Protein AF-A0A9C9XQ71-F1 (afdb_monomer)

pLDDT: mean 90.48, std 8.63, range [54.16, 98.31]

Mean predicted aligned error: 6.13 Å

Foldseek 3Di:
DDDDPCVVVVVVVVVVVVVVVLVVQLVVLQVVLVVVVVVLVVQLVVLVVCLVVDPDPVSNVVSVVSNVVSVVVNVQSVLSNPDSGWDWDDDPDPDIDTDSPD

Sequence (102 aa):
EIIRDITAQRKLEKERMERVKLQGVVEMAGAVAHEINSPLFAALGTAQLLEEDAADAEVARDLATIVRNLKAISQLTRKMTSMTGFKSRHYIGDTRIVDMSD

Solvent-accessible surface area (backbone atoms only — not comparable to full-atom values): 5854 Å² total; per-residue (Å²): 135,86,83,75,87,52,65,68,60,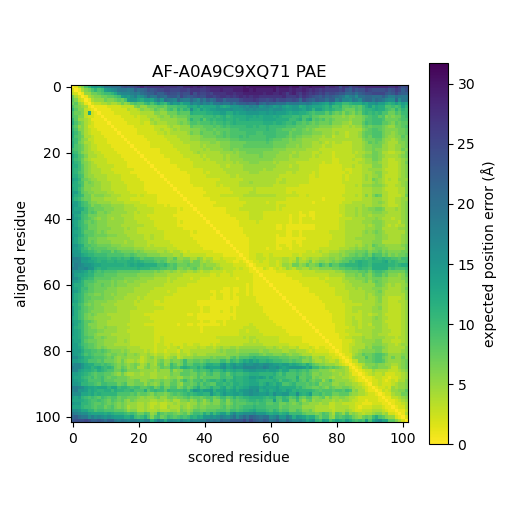55,50,53,51,50,55,50,51,52,51,53,54,50,50,54,51,40,52,50,32,36,51,53,28,53,64,50,46,56,61,47,51,52,52,40,52,54,38,50,55,51,39,74,70,44,85,48,73,65,62,30,51,51,32,53,50,49,46,51,50,49,51,52,51,52,52,51,36,50,51,43,55,69,43,90,73,79,50,76,40,83,71,60,87,94,42,68,42,77,55,77,87,122

Secondary structure (DSSP, 8-state):
------HHHHHHHHHHHHHHHHHHHHHHHHHHHHHHHHHHHHHHHHHHHHHHT--SHHHHHHHHHHHHHHHHHHHHHHHHHT-S--EEEE-STT-EEEE---

Nearest PDB structures (foldseek):
  7z8n-assembly1_D  TM=8.376E-01  e=1.736E-02  Pseudomonas aeruginosa PAO1
  4wpe-assembly1_A-2  TM=6.146E-01  e=1.414E+00  Saccharomyces cerevisiae S288C
  4k2p-assembly4_D  TM=5.848E-01  e=1.610E+00  Homo sapiens
  2v0o-assembly2_C  TM=7.143E-01  e=3.280E+00  Homo sapiens
  4mu6-assembly1_A  TM=5.994E-01  e=8.658E+00  Legionella pneumophila subsp. pneumophila str. Philadelphia 1

Radius of gyration: 22.3 Å; Cα contacts (8 Å, |Δi|>4): 59; chains: 1; bounding box: 51×20×74 Å

Structure (mmCIF, N/CA/C/O backbone):
data_AF-A0A9C9XQ71-F1
#
_entry.id   AF-A0A9C9XQ71-F1
#
loop_
_atom_site.group_PDB
_atom_site.id
_atom_site.type_symbol
_atom_site.label_atom_id
_atom_site.label_alt_id
_atom_site.label_comp_id
_atom_site.label_asym_id
_atom_site.label_entity_id
_atom_site.label_seq_id
_atom_site.pdbx_PDB_ins_code
_atom_site.Cartn_x
_atom_site.Cartn_y
_atom_site.Cartn_z
_atom_site.occupancy
_atom_site.B_iso_or_equiv
_atom_site.auth_seq_id
_atom_site.auth_comp_id
_atom_site.auth_asym_id
_atom_site.auth_atom_id
_atom_site.pdbx_PDB_model_num
ATOM 1 N N . GLU A 1 1 ? -33.977 -6.154 47.538 1.00 54.16 1 GLU A N 1
ATOM 2 C CA . GLU A 1 1 ? -33.013 -6.527 46.484 1.00 54.16 1 GLU A CA 1
ATOM 3 C C . GLU A 1 1 ? -32.286 -5.260 46.047 1.00 54.16 1 GLU A C 1
ATOM 5 O O . GLU A 1 1 ? -32.954 -4.286 45.725 1.00 54.16 1 GLU A O 1
ATOM 10 N N . ILE A 1 2 ? -30.957 -5.195 46.177 1.00 63.84 2 ILE A N 1
ATOM 11 C CA . ILE A 1 2 ? -30.186 -3.998 45.801 1.00 63.84 2 ILE A CA 1
ATOM 12 C C . ILE A 1 2 ? -29.826 -4.144 44.324 1.00 63.84 2 ILE A C 1
ATOM 14 O O . ILE A 1 2 ? -28.943 -4.927 43.978 1.00 63.84 2 ILE A O 1
ATOM 18 N N . ILE A 1 3 ? -30.514 -3.408 43.452 1.00 69.12 3 ILE A N 1
ATOM 19 C CA . ILE A 1 3 ? -30.139 -3.311 42.040 1.00 69.12 3 ILE A CA 1
ATOM 20 C C . ILE A 1 3 ? -28.853 -2.486 41.980 1.00 69.12 3 ILE A C 1
ATOM 22 O O . ILE A 1 3 ? -28.855 -1.281 42.227 1.00 69.12 3 ILE A O 1
ATOM 26 N N . ARG A 1 4 ? -27.727 -3.149 41.712 1.00 73.06 4 ARG A N 1
ATOM 27 C CA . ARG A 1 4 ? -26.440 -2.483 41.512 1.00 73.06 4 ARG A CA 1
ATOM 28 C C . ARG A 1 4 ? -26.434 -1.911 40.096 1.00 73.06 4 ARG A C 1
ATOM 30 O O . ARG A 1 4 ? -26.502 -2.672 39.134 1.00 73.06 4 ARG A O 1
ATOM 37 N N . ASP A 1 5 ? -26.380 -0.589 39.968 1.00 78.00 5 ASP A N 1
ATOM 38 C CA . ASP A 1 5 ? -26.260 0.061 38.663 1.00 78.00 5 ASP A CA 1
ATOM 39 C C . ASP A 1 5 ? -24.888 -0.267 38.048 1.00 78.00 5 ASP A C 1
ATOM 41 O O . ASP A 1 5 ? -23.847 0.232 38.476 1.00 78.00 5 ASP A O 1
ATOM 45 N N . ILE A 1 6 ? -24.894 -1.165 37.063 1.00 85.38 6 ILE A N 1
ATOM 46 C CA . ILE A 1 6 ? -23.707 -1.618 36.323 1.00 85.38 6 ILE A CA 1
ATOM 47 C C . ILE A 1 6 ? -23.534 -0.887 34.984 1.00 85.38 6 ILE A C 1
ATOM 49 O O . ILE A 1 6 ? -22.681 -1.268 34.179 1.00 85.38 6 ILE A O 1
ATOM 53 N N . THR A 1 7 ? -24.331 0.151 34.711 1.00 88.69 7 THR A N 1
ATOM 54 C CA . THR A 1 7 ? -24.350 0.843 33.412 1.00 88.69 7 THR A CA 1
ATOM 55 C C . THR A 1 7 ? -22.988 1.448 33.080 1.00 88.69 7 THR A C 1
ATOM 57 O O . THR A 1 7 ? -22.472 1.256 31.977 1.00 88.69 7 THR A O 1
ATOM 60 N N . ALA A 1 8 ? -22.358 2.115 34.052 1.00 88.56 8 ALA A N 1
ATOM 61 C CA . ALA A 1 8 ? -21.036 2.718 33.882 1.00 88.56 8 ALA A CA 1
ATOM 62 C C . ALA A 1 8 ? -19.942 1.667 33.626 1.00 88.56 8 ALA A C 1
ATOM 64 O O . ALA A 1 8 ? -19.100 1.844 32.745 1.00 88.56 8 ALA A O 1
ATOM 65 N N . GLN A 1 9 ? -19.988 0.546 34.350 1.00 90.50 9 GLN A N 1
ATOM 66 C CA . GLN A 1 9 ? -19.006 -0.528 34.223 1.00 90.50 9 GLN A CA 1
ATOM 67 C C . GLN A 1 9 ? -19.106 -1.221 32.855 1.00 90.50 9 GLN A C 1
ATOM 69 O O . GLN A 1 9 ? -18.099 -1.375 32.166 1.00 90.50 9 GLN A O 1
ATOM 74 N N . ARG A 1 10 ? -20.330 -1.527 32.402 1.00 91.06 10 ARG A N 1
ATOM 75 C CA . ARG A 1 10 ? -20.577 -2.083 31.061 1.00 91.06 10 ARG A CA 1
ATOM 76 C C . ARG A 1 10 ? -20.133 -1.144 29.941 1.00 91.06 10 ARG A C 1
ATOM 78 O O . ARG A 1 10 ? -19.602 -1.605 28.932 1.00 91.06 10 ARG A O 1
ATOM 85 N N . LYS A 1 11 ? -20.331 0.170 30.103 1.00 93.19 11 LYS A N 1
ATOM 86 C CA . LYS A 1 11 ? -19.868 1.171 29.130 1.00 93.19 11 LYS A CA 1
ATOM 87 C C . LYS A 1 11 ? -18.339 1.186 29.026 1.00 93.19 11 LYS A C 1
ATOM 89 O O . LYS A 1 11 ? -17.815 1.116 27.918 1.00 93.19 11 LYS A O 1
ATOM 94 N N . LEU A 1 12 ? -17.636 1.205 30.159 1.00 93.00 12 LEU A N 1
ATOM 95 C CA . LEU A 1 12 ? -16.168 1.165 30.205 1.00 93.00 12 LEU A CA 1
ATOM 96 C C . LEU A 1 12 ? -15.594 -0.109 29.573 1.00 93.00 12 LEU A C 1
ATOM 98 O O . LEU A 1 12 ? -14.631 -0.040 28.808 1.00 93.00 12 LEU A O 1
ATOM 102 N N . GLU A 1 13 ? -16.193 -1.267 29.857 1.00 94.44 13 GLU A N 1
ATOM 103 C CA . GLU A 1 13 ? -15.800 -2.542 29.246 1.00 94.44 13 GLU A CA 1
ATOM 104 C C . GLU A 1 13 ? -15.987 -2.520 27.726 1.00 94.44 13 GLU A C 1
ATOM 106 O O . GLU A 1 13 ? -15.083 -2.920 26.989 1.00 94.44 13 GLU A O 1
ATOM 111 N N . LYS A 1 14 ? -17.116 -1.988 27.243 1.00 93.56 14 LYS A N 1
ATOM 112 C CA . LYS A 1 14 ? -17.379 -1.845 25.807 1.00 93.56 14 LYS A CA 1
ATOM 113 C C . LYS A 1 14 ? -16.352 -0.942 25.123 1.00 93.56 14 LYS A C 1
ATOM 115 O O . LYS A 1 14 ? -15.760 -1.351 24.128 1.00 93.56 14 LYS A O 1
ATOM 120 N N . GLU A 1 15 ? -16.085 0.238 25.677 1.00 92.12 15 GLU A N 1
ATOM 121 C CA . GLU A 1 15 ? -15.078 1.157 25.131 1.00 92.12 15 GLU A CA 1
ATOM 122 C C . GLU A 1 15 ? -13.670 0.543 25.144 1.00 92.12 15 GLU A C 1
ATOM 124 O O . GLU A 1 15 ? -12.879 0.754 24.225 1.00 92.12 15 GLU A O 1
ATOM 129 N N . ARG A 1 16 ? -13.332 -0.241 26.179 1.00 94.00 16 ARG A N 1
ATOM 130 C CA . ARG A 1 16 ? -12.061 -0.975 26.235 1.00 94.00 16 ARG A CA 1
ATOM 131 C C . ARG A 1 16 ? -11.968 -2.012 25.115 1.00 94.00 16 ARG A C 1
ATOM 133 O O . ARG A 1 16 ? -10.932 -2.079 24.459 1.00 94.00 16 ARG A O 1
ATOM 140 N N . MET A 1 17 ? -13.023 -2.792 24.884 1.00 93.44 17 MET A N 1
ATOM 141 C CA . MET A 1 17 ? -13.053 -3.770 23.791 1.00 93.44 17 MET A CA 1
ATOM 142 C C . MET A 1 17 ? -12.929 -3.102 22.418 1.00 93.44 17 MET A C 1
ATOM 144 O O . MET A 1 17 ? -12.179 -3.581 21.570 1.00 93.44 17 MET A O 1
ATOM 148 N N . GLU A 1 18 ? -13.617 -1.979 22.202 1.00 89.88 18 GLU A N 1
ATOM 149 C CA . GLU A 1 18 ? -13.529 -1.218 20.950 1.00 89.88 18 GLU A CA 1
ATOM 150 C C . GLU A 1 18 ? -12.111 -0.680 20.705 1.00 89.88 18 GLU A C 1
ATOM 152 O O . GLU A 1 18 ? -11.602 -0.803 19.590 1.00 89.88 18 GLU A O 1
ATOM 157 N N . ARG A 1 19 ? -11.432 -0.182 21.750 1.00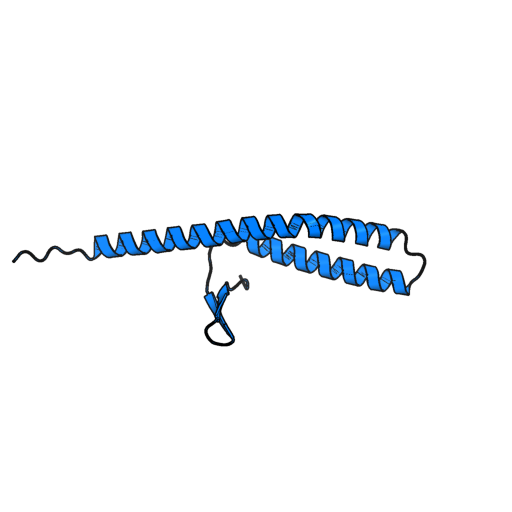 90.50 19 ARG A N 1
ATOM 158 C CA . ARG A 1 19 ? -10.027 0.258 21.672 1.00 90.50 19 ARG A CA 1
ATOM 159 C C . ARG A 1 19 ? -9.072 -0.873 21.293 1.00 90.50 19 ARG A C 1
ATOM 161 O O . ARG A 1 19 ? -8.258 -0.688 20.396 1.00 90.50 19 ARG A O 1
ATOM 168 N N . VAL A 1 20 ? -9.194 -2.042 21.926 1.00 93.31 20 VAL A N 1
ATOM 169 C CA . VAL A 1 20 ? -8.346 -3.209 21.610 1.00 93.31 20 VAL A CA 1
ATOM 170 C C . VAL A 1 20 ? -8.561 -3.662 20.166 1.00 93.31 20 VAL A C 1
ATOM 172 O O . VAL A 1 20 ? -7.599 -3.928 19.449 1.00 93.31 20 VAL A O 1
ATOM 175 N N . LYS A 1 21 ? -9.818 -3.699 19.708 1.00 89.62 21 LYS A N 1
ATOM 176 C CA . LYS A 1 21 ? -10.139 -4.047 18.321 1.00 89.62 21 LYS A CA 1
ATOM 177 C C . LYS A 1 21 ? -9.528 -3.055 17.331 1.00 89.62 21 LYS A C 1
ATOM 179 O O . LYS A 1 21 ? -8.963 -3.481 16.328 1.00 89.62 21 LYS A O 1
ATOM 184 N N . LEU A 1 22 ? -9.648 -1.754 17.598 1.00 89.19 22 LEU A N 1
ATOM 185 C CA . LEU A 1 22 ? -9.050 -0.715 16.761 1.00 89.19 22 LEU A CA 1
ATOM 186 C C . LEU A 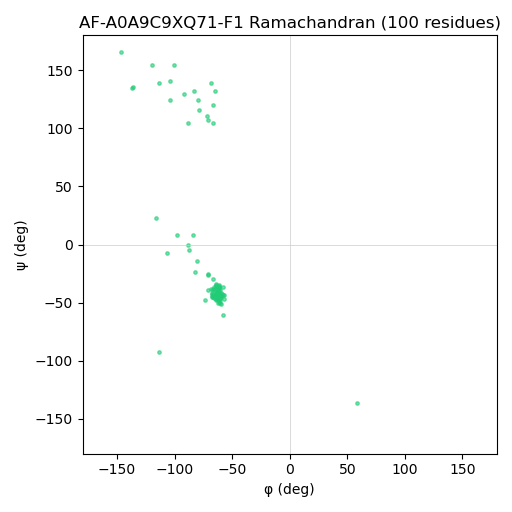1 22 ? -7.529 -0.857 16.702 1.00 89.19 22 LEU A C 1
ATOM 188 O O . LEU A 1 22 ? -6.970 -0.857 15.610 1.00 89.19 22 LEU A O 1
ATOM 192 N N . GLN A 1 23 ? -6.883 -1.030 17.854 1.00 91.19 23 GLN A N 1
ATOM 193 C CA . GLN A 1 23 ? -5.437 -1.190 17.922 1.00 91.19 23 GLN A CA 1
ATOM 194 C C . GLN A 1 23 ? -4.960 -2.378 17.078 1.00 91.19 23 GLN A C 1
ATOM 196 O O . GLN A 1 23 ? -4.075 -2.203 16.248 1.00 91.19 23 GLN A O 1
ATOM 201 N N . GLY A 1 24 ? -5.616 -3.539 17.185 1.00 92.62 24 GLY A N 1
ATOM 202 C CA . GLY A 1 24 ? -5.270 -4.701 16.363 1.00 92.62 24 GLY A CA 1
ATOM 203 C C . GLY A 1 24 ? -5.439 -4.463 14.855 1.00 92.62 24 GLY A C 1
ATOM 204 O O . GLY A 1 24 ? -4.623 -4.926 14.064 1.00 92.62 24 GLY A O 1
ATOM 205 N N . VAL A 1 25 ? -6.460 -3.706 14.432 1.00 89.00 25 VAL A N 1
ATOM 206 C CA . VAL A 1 25 ? -6.643 -3.347 13.011 1.00 89.00 25 VAL A CA 1
ATOM 207 C C . VAL A 1 25 ? -5.527 -2.422 12.522 1.00 89.00 25 VAL A C 1
ATOM 209 O O . VAL A 1 25 ? -4.999 -2.642 11.434 1.00 89.00 25 VAL A O 1
ATOM 212 N N . VAL A 1 26 ? -5.155 -1.414 13.315 1.00 88.69 26 VAL A N 1
ATOM 213 C CA . VAL A 1 26 ? -4.082 -0.466 12.972 1.00 88.69 26 VAL A CA 1
ATOM 214 C C . VAL A 1 26 ? -2.726 -1.173 12.906 1.00 88.69 26 VAL A C 1
ATOM 216 O O . VAL A 1 26 ? -1.982 -0.981 11.947 1.00 88.69 26 VAL A O 1
ATOM 219 N N . GLU A 1 27 ? -2.424 -2.039 13.876 1.00 92.12 27 GLU A N 1
ATOM 220 C CA . GLU A 1 27 ? -1.188 -2.831 13.900 1.00 92.12 27 GLU A CA 1
ATOM 221 C C . GLU A 1 27 ? -1.089 -3.757 12.680 1.00 92.12 27 GLU A C 1
ATOM 223 O O . GLU A 1 27 ? -0.057 -3.774 12.007 1.00 92.12 27 GLU A O 1
ATOM 228 N N . MET A 1 28 ? -2.173 -4.461 12.328 1.00 92.25 28 MET A N 1
ATOM 229 C CA . MET A 1 28 ? -2.200 -5.290 11.118 1.00 92.25 28 MET A CA 1
ATOM 230 C C . MET A 1 28 ? -2.038 -4.466 9.837 1.00 92.25 28 MET A C 1
ATOM 232 O O . MET A 1 28 ? -1.287 -4.871 8.954 1.00 92.25 28 MET A O 1
ATOM 236 N N . ALA A 1 29 ? -2.700 -3.311 9.723 1.00 90.25 29 ALA A N 1
ATOM 237 C CA . ALA A 1 29 ? -2.561 -2.439 8.556 1.00 90.25 29 ALA A CA 1
ATOM 238 C C . ALA A 1 29 ? -1.115 -1.944 8.387 1.00 90.25 29 ALA A C 1
ATOM 240 O O . ALA A 1 29 ? -0.587 -1.959 7.274 1.00 90.25 29 ALA A O 1
ATOM 241 N N . GLY A 1 30 ? -0.459 -1.564 9.488 1.00 91.06 30 GLY A N 1
ATOM 242 C CA . GLY A 1 30 ? 0.949 -1.170 9.496 1.00 91.06 30 GLY A CA 1
ATOM 243 C C . GLY A 1 30 ? 1.884 -2.303 9.069 1.00 91.06 30 GLY A C 1
ATOM 244 O O . GLY A 1 30 ? 2.738 -2.092 8.207 1.00 91.06 30 GLY A O 1
ATOM 245 N N . ALA A 1 31 ? 1.694 -3.507 9.619 1.00 93.56 31 ALA A N 1
ATOM 246 C CA . ALA A 1 31 ? 2.499 -4.680 9.279 1.00 93.56 31 ALA A CA 1
ATOM 247 C C . ALA A 1 31 ? 2.345 -5.075 7.801 1.00 93.56 31 ALA A C 1
ATOM 249 O O . ALA A 1 31 ? 3.336 -5.177 7.081 1.00 93.56 31 ALA A O 1
ATOM 250 N N . VAL A 1 32 ? 1.105 -5.198 7.316 1.00 94.19 32 VAL A N 1
ATOM 251 C CA . VAL A 1 32 ? 0.817 -5.549 5.916 1.00 94.19 32 VAL A CA 1
ATOM 252 C C . VAL A 1 32 ? 1.371 -4.493 4.959 1.00 94.19 32 VAL A C 1
ATOM 254 O O . VAL A 1 32 ? 1.997 -4.834 3.958 1.00 94.19 32 VAL A O 1
ATOM 257 N N . ALA A 1 33 ? 1.202 -3.203 5.262 1.00 93.12 33 ALA A N 1
ATOM 258 C CA . ALA A 1 33 ? 1.754 -2.143 4.425 1.00 93.12 33 ALA A CA 1
ATOM 259 C C . ALA A 1 33 ? 3.290 -2.177 4.378 1.00 93.12 33 ALA A C 1
ATOM 261 O O . ALA A 1 33 ? 3.874 -1.952 3.317 1.00 93.12 33 ALA A O 1
ATOM 262 N N . HIS A 1 34 ? 3.950 -2.478 5.500 1.00 93.69 34 HIS A N 1
ATOM 263 C CA . HIS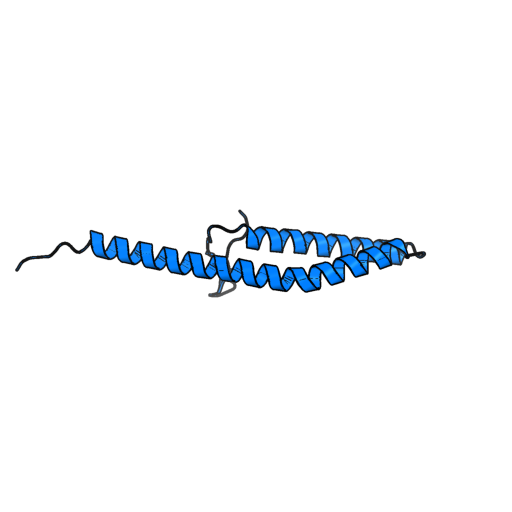 A 1 34 ? 5.402 -2.647 5.545 1.00 93.69 34 HIS A CA 1
ATOM 264 C C . HIS A 1 34 ? 5.869 -3.825 4.676 1.00 93.69 34 HIS A C 1
ATOM 266 O O . HIS A 1 34 ? 6.786 -3.666 3.865 1.00 93.69 34 HIS A O 1
ATOM 272 N N . GLU A 1 35 ? 5.204 -4.975 4.785 1.00 96.69 35 GLU A N 1
ATOM 273 C CA . GLU A 1 35 ? 5.518 -6.162 3.986 1.00 96.69 35 GLU A CA 1
ATOM 274 C C . GLU A 1 35 ? 5.277 -5.951 2.488 1.00 96.69 35 GLU A C 1
ATOM 276 O O . GLU A 1 35 ? 6.075 -6.424 1.685 1.00 96.69 35 GLU A O 1
ATOM 281 N N . ILE A 1 36 ? 4.246 -5.192 2.093 1.00 97.00 36 ILE A N 1
ATOM 282 C CA . ILE A 1 36 ? 3.991 -4.843 0.683 1.00 97.00 36 ILE A CA 1
ATOM 283 C C . ILE A 1 36 ? 5.032 -3.850 0.157 1.00 97.00 36 ILE A C 1
ATOM 285 O O . ILE A 1 36 ? 5.470 -3.959 -0.989 1.00 97.00 36 ILE A O 1
ATOM 289 N N . ASN A 1 37 ? 5.437 -2.872 0.972 1.00 95.00 37 ASN A N 1
ATOM 290 C CA . ASN A 1 37 ? 6.370 -1.835 0.536 1.00 95.00 37 ASN A CA 1
ATOM 291 C C . ASN A 1 37 ? 7.731 -2.411 0.125 1.00 95.00 37 ASN A C 1
ATOM 293 O O . ASN A 1 37 ? 8.320 -1.916 -0.830 1.00 95.00 37 ASN A O 1
ATOM 297 N N . SER A 1 38 ? 8.215 -3.466 0.784 1.00 95.75 38 SER A N 1
ATOM 298 C CA . SER A 1 38 ? 9.516 -4.078 0.471 1.00 95.75 38 SER A CA 1
ATOM 299 C C . SER A 1 38 ? 9.646 -4.563 -0.989 1.00 95.75 38 SER A C 1
ATOM 301 O O . SER A 1 38 ? 10.497 -4.040 -1.715 1.00 95.75 38 SER A O 1
ATOM 303 N N . PRO A 1 39 ? 8.813 -5.502 -1.484 1.00 97.75 39 PRO A N 1
ATOM 304 C CA . PRO A 1 39 ? 8.850 -5.917 -2.885 1.00 97.75 39 PRO A CA 1
ATOM 305 C C . PRO A 1 39 ? 8.417 -4.798 -3.840 1.00 97.75 39 PRO A C 1
ATOM 307 O O . PRO A 1 39 ? 8.920 -4.729 -4.960 1.00 97.75 39 PRO A O 1
ATOM 310 N N . LEU A 1 40 ? 7.531 -3.892 -3.409 1.00 97.81 40 LEU A N 1
ATOM 311 C CA . LEU A 1 40 ? 7.110 -2.749 -4.218 1.00 97.81 40 LEU A CA 1
ATOM 312 C C . LEU A 1 40 ? 8.274 -1.801 -4.529 1.00 97.81 40 LEU A C 1
ATOM 314 O O . LEU A 1 40 ? 8.417 -1.375 -5.673 1.00 97.81 40 LEU A O 1
ATOM 318 N N . PHE A 1 41 ? 9.111 -1.485 -3.536 1.00 96.75 41 PHE A N 1
ATOM 319 C CA . PHE A 1 41 ? 10.299 -0.652 -3.728 1.00 96.75 41 PHE A CA 1
ATOM 320 C C . PHE A 1 41 ? 11.310 -1.315 -4.659 1.00 96.75 41 PHE A C 1
ATOM 322 O O . PHE A 1 41 ? 11.847 -0.638 -5.534 1.00 96.75 41 PHE A O 1
ATOM 329 N N . ALA A 1 42 ? 11.528 -2.627 -4.517 1.00 98.19 42 ALA A N 1
ATOM 330 C CA . ALA A 1 42 ? 12.389 -3.375 -5.428 1.00 98.19 42 ALA A CA 1
ATOM 331 C C . ALA A 1 42 ? 11.862 -3.309 -6.872 1.00 98.19 42 ALA A C 1
ATOM 333 O O . ALA A 1 42 ? 12.597 -2.913 -7.772 1.00 98.19 42 ALA A O 1
ATOM 334 N N . ALA A 1 43 ? 10.574 -3.602 -7.082 1.00 98.31 43 ALA A N 1
ATOM 335 C CA . ALA A 1 43 ? 9.947 -3.543 -8.401 1.00 98.31 43 ALA A CA 1
ATOM 336 C C . ALA A 1 43 ? 9.988 -2.134 -9.012 1.00 98.31 43 ALA A C 1
ATOM 338 O O . ALA A 1 43 ? 10.263 -1.989 -10.201 1.00 98.31 43 ALA A O 1
ATOM 339 N N . LEU A 1 44 ? 9.740 -1.096 -8.205 1.00 98.06 44 LEU A N 1
ATOM 340 C CA . LEU A 1 44 ? 9.788 0.295 -8.650 1.00 98.06 44 LEU A CA 1
ATOM 341 C C . LEU A 1 44 ? 11.204 0.687 -9.074 1.00 98.06 44 LEU A C 1
ATOM 343 O O . LEU A 1 44 ? 11.369 1.215 -10.168 1.00 98.06 44 LEU A O 1
ATOM 347 N N . GLY A 1 45 ? 12.212 0.379 -8.254 1.00 97.44 45 GLY A N 1
ATOM 348 C CA . GLY A 1 45 ? 13.610 0.655 -8.583 1.00 97.44 45 GLY A CA 1
ATOM 349 C C . GLY A 1 45 ? 14.053 -0.068 -9.855 1.00 97.44 45 GLY A C 1
ATOM 350 O O . GLY A 1 45 ? 14.624 0.555 -10.744 1.00 97.44 45 GLY A O 1
ATOM 351 N N . THR A 1 46 ? 13.721 -1.356 -9.992 1.00 98.06 46 THR A N 1
ATOM 352 C CA . THR A 1 46 ? 14.009 -2.118 -11.216 1.00 98.06 46 THR A CA 1
ATOM 353 C C . THR A 1 46 ? 13.327 -1.510 -12.440 1.00 98.06 46 THR A C 1
ATOM 355 O O . THR A 1 46 ? 13.974 -1.346 -13.468 1.00 98.06 46 THR A O 1
ATOM 358 N N . ALA A 1 47 ? 12.046 -1.142 -12.342 1.00 97.81 47 ALA A N 1
ATOM 359 C CA . ALA A 1 47 ? 11.319 -0.542 -13.459 1.00 97.81 47 ALA A CA 1
ATOM 360 C C . ALA A 1 47 ? 11.891 0.825 -13.866 1.00 97.81 47 ALA A C 1
ATOM 362 O O . ALA A 1 47 ? 11.965 1.108 -15.055 1.00 97.81 47 ALA A O 1
ATOM 363 N N . GLN A 1 48 ? 12.323 1.646 -12.903 1.00 96.81 48 GLN A N 1
ATOM 364 C CA . GLN A 1 48 ? 12.940 2.948 -13.178 1.00 96.81 48 GLN A CA 1
ATOM 365 C C . GLN A 1 48 ? 14.301 2.815 -13.869 1.00 96.81 48 GLN A C 1
ATOM 367 O O . GLN A 1 48 ? 14.555 3.535 -14.825 1.00 96.81 48 GLN A O 1
ATOM 372 N N . LEU A 1 49 ? 15.145 1.870 -13.438 1.00 97.25 49 LEU A N 1
ATOM 373 C CA . LEU A 1 49 ? 16.426 1.607 -14.108 1.00 97.25 49 LEU A CA 1
ATOM 374 C C . LEU A 1 49 ? 16.214 1.142 -15.556 1.00 97.25 49 LEU A C 1
ATOM 376 O O . LEU A 1 49 ? 16.864 1.634 -16.469 1.00 97.25 49 LEU A O 1
ATOM 380 N N . LEU A 1 50 ? 15.250 0.243 -15.781 1.00 97.06 50 LEU A N 1
ATOM 381 C CA . LEU A 1 50 ? 14.899 -0.194 -17.135 1.00 97.06 50 LEU A CA 1
ATOM 382 C C . LEU A 1 50 ? 14.326 0.946 -17.989 1.00 97.06 50 LEU A C 1
ATOM 384 O O . LEU A 1 50 ? 14.533 0.950 -19.198 1.00 97.06 50 LEU A O 1
ATOM 388 N N . GLU A 1 51 ? 13.583 1.881 -17.386 1.00 94.00 51 GLU A N 1
ATOM 389 C CA . GLU A 1 51 ? 13.021 3.051 -18.078 1.00 94.00 51 GLU A CA 1
ATOM 390 C C . GLU A 1 51 ? 14.132 4.001 -18.547 1.00 94.00 51 GLU A C 1
ATOM 392 O O . GLU A 1 51 ? 14.051 4.516 -19.660 1.00 94.00 51 GLU A O 1
ATOM 397 N N . GLU A 1 52 ? 15.180 4.190 -17.737 1.00 93.12 52 GLU A N 1
ATOM 398 C CA . GLU A 1 52 ? 16.360 4.996 -18.084 1.00 93.12 52 GLU A CA 1
ATOM 399 C C . GLU A 1 52 ? 17.171 4.387 -19.241 1.00 93.12 52 GLU A C 1
ATOM 401 O O . GLU A 1 52 ? 17.651 5.123 -20.105 1.00 93.12 52 GLU A O 1
ATOM 406 N N . ASP A 1 53 ? 17.268 3.055 -19.298 1.00 94.19 53 ASP A N 1
ATOM 407 C CA . ASP A 1 53 ? 18.027 2.320 -20.322 1.00 94.19 53 ASP A CA 1
ATOM 408 C C . ASP A 1 53 ? 17.215 2.013 -21.603 1.00 94.19 53 ASP A C 1
ATOM 410 O O . ASP A 1 53 ? 17.744 1.454 -22.573 1.00 94.19 53 ASP A O 1
ATOM 414 N N . ALA A 1 54 ? 15.919 2.345 -21.639 1.00 94.56 54 ALA A N 1
ATOM 415 C CA . ALA A 1 54 ? 15.033 1.991 -22.745 1.00 94.56 54 ALA A CA 1
ATOM 416 C C . ALA A 1 54 ? 15.334 2.803 -24.020 1.00 94.56 54 ALA A C 1
ATOM 418 O O . ALA A 1 54 ? 15.026 3.989 -24.123 1.00 94.56 54 ALA A O 1
ATOM 419 N N . ALA A 1 55 ? 15.868 2.131 -25.045 1.00 92.94 55 ALA A N 1
ATOM 420 C CA . ALA A 1 55 ? 16.088 2.725 -26.368 1.00 92.94 55 ALA A CA 1
ATOM 421 C C . ALA A 1 55 ? 14.831 2.718 -27.262 1.00 92.94 55 ALA A C 1
ATOM 423 O O . ALA A 1 55 ? 14.720 3.520 -28.191 1.00 92.94 55 ALA A O 1
ATOM 424 N N . ASP A 1 56 ? 13.893 1.805 -27.000 1.00 97.12 56 ASP A N 1
ATOM 425 C CA . ASP A 1 56 ? 12.645 1.672 -27.749 1.00 97.12 56 ASP A CA 1
ATOM 426 C C . ASP A 1 56 ? 11.520 2.500 -27.102 1.00 97.12 56 ASP A C 1
ATOM 428 O O . ASP A 1 56 ? 11.261 2.411 -25.899 1.00 97.12 56 ASP A O 1
ATOM 432 N N . ALA A 1 57 ? 10.833 3.312 -27.911 1.00 94.88 57 ALA A N 1
ATOM 433 C CA . ALA A 1 57 ? 9.812 4.241 -27.429 1.00 94.88 57 ALA A CA 1
ATOM 434 C C . ALA A 1 57 ? 8.524 3.553 -26.940 1.00 94.88 57 ALA A C 1
ATOM 436 O O . ALA A 1 57 ? 7.796 4.123 -26.127 1.00 94.88 57 ALA A O 1
ATOM 437 N N . GLU A 1 58 ? 8.199 2.363 -27.444 1.00 96.69 58 GLU A N 1
ATOM 438 C CA . GLU A 1 58 ? 7.070 1.569 -26.960 1.00 96.69 58 GLU A CA 1
ATOM 439 C C . GLU A 1 58 ? 7.397 0.960 -25.599 1.00 96.69 58 GLU A C 1
ATOM 441 O O . GLU A 1 58 ? 6.643 1.171 -24.648 1.00 96.69 58 GLU A O 1
ATOM 446 N N . VAL A 1 59 ? 8.582 0.357 -25.468 1.00 96.50 59 VAL A N 1
ATOM 447 C CA . VAL A 1 59 ? 9.084 -0.180 -24.192 1.00 96.50 59 VAL A CA 1
ATOM 448 C C . VAL A 1 59 ? 9.147 0.908 -23.116 1.00 96.50 59 VAL A C 1
ATOM 450 O O . VAL A 1 59 ? 8.687 0.694 -21.994 1.00 96.50 59 VAL A O 1
ATOM 453 N N . ALA A 1 60 ? 9.633 2.107 -23.457 1.00 95.81 60 ALA A N 1
ATOM 454 C CA . ALA A 1 60 ? 9.662 3.241 -22.534 1.00 95.81 60 ALA A CA 1
ATOM 455 C C . ALA A 1 60 ? 8.253 3.649 -22.054 1.00 95.81 60 ALA A C 1
ATOM 457 O O . ALA A 1 60 ? 8.054 3.949 -20.876 1.00 95.81 60 ALA A O 1
ATOM 458 N N . ARG A 1 61 ? 7.238 3.627 -22.933 1.00 97.06 61 ARG A N 1
ATOM 459 C CA . ARG A 1 61 ? 5.845 3.942 -22.553 1.00 97.06 61 ARG A CA 1
ATOM 460 C C . ARG A 1 61 ? 5.236 2.890 -21.630 1.00 97.06 61 ARG A C 1
ATOM 462 O O . ARG A 1 61 ? 4.499 3.251 -20.701 1.00 97.06 61 ARG A O 1
ATOM 469 N N . ASP A 1 62 ? 5.533 1.620 -21.866 1.00 97.88 62 ASP A N 1
ATOM 470 C CA . ASP A 1 62 ? 5.067 0.523 -21.019 1.00 97.88 62 ASP A CA 1
ATOM 471 C C . ASP A 1 62 ? 5.707 0.595 -19.630 1.00 97.88 62 ASP A C 1
ATOM 473 O O . ASP A 1 62 ? 4.999 0.552 -18.618 1.00 97.88 62 ASP A O 1
ATOM 477 N N . LEU A 1 63 ? 7.020 0.833 -19.561 1.00 98.00 63 LEU A N 1
ATOM 478 C CA . LEU A 1 63 ? 7.742 1.041 -18.303 1.00 98.00 63 LEU A CA 1
ATOM 479 C C . LEU A 1 63 ? 7.218 2.255 -17.534 1.00 98.00 63 LEU A C 1
ATOM 481 O O . LEU A 1 63 ? 6.910 2.135 -16.347 1.00 98.00 63 LEU A O 1
ATOM 485 N N . ALA A 1 64 ? 6.975 3.378 -18.213 1.00 97.12 64 ALA A N 1
ATOM 486 C CA . ALA A 1 64 ? 6.355 4.546 -17.596 1.00 97.12 64 ALA A CA 1
ATOM 487 C C . ALA A 1 64 ? 4.976 4.210 -16.996 1.00 97.12 64 ALA A C 1
ATOM 489 O O . ALA A 1 64 ? 4.591 4.731 -15.946 1.00 97.12 64 ALA A O 1
ATOM 490 N N . THR A 1 65 ? 4.206 3.332 -17.645 1.00 98.19 65 THR A N 1
ATOM 491 C CA . THR A 1 65 ? 2.909 2.856 -17.136 1.00 98.19 65 THR A CA 1
ATOM 492 C C . THR A 1 65 ? 3.072 1.998 -15.887 1.00 98.19 65 THR A C 1
ATOM 494 O O . THR A 1 65 ? 2.365 2.218 -14.899 1.00 98.19 65 THR A O 1
ATOM 497 N N . ILE A 1 66 ? 4.037 1.078 -15.887 1.00 98.31 66 ILE A N 1
ATOM 498 C CA . ILE A 1 66 ? 4.380 0.254 -14.723 1.00 98.31 66 ILE A CA 1
ATOM 499 C C . ILE A 1 66 ? 4.796 1.145 -13.548 1.00 98.31 66 ILE A C 1
ATOM 501 O O . ILE A 1 66 ? 4.211 1.046 -12.470 1.00 98.31 66 ILE A O 1
ATOM 505 N N . VAL A 1 67 ? 5.727 2.078 -13.761 1.00 98.25 67 VAL A N 1
ATOM 506 C CA . VAL A 1 67 ? 6.205 3.016 -12.734 1.00 98.25 67 VAL A CA 1
ATOM 507 C C . VAL A 1 67 ? 5.054 3.838 -12.149 1.00 98.25 67 VAL A C 1
ATOM 509 O O . VAL A 1 67 ? 4.961 3.982 -10.926 1.00 98.25 67 VAL A O 1
ATOM 512 N N . ARG A 1 68 ? 4.135 4.349 -12.983 1.00 98.12 68 ARG A N 1
ATOM 513 C CA . ARG A 1 68 ? 2.937 5.068 -12.504 1.00 98.12 68 ARG A CA 1
ATOM 514 C C . ARG A 1 68 ? 2.057 4.190 -11.612 1.00 98.12 68 ARG A C 1
ATOM 516 O O . ARG A 1 68 ? 1.635 4.649 -10.551 1.00 98.12 68 ARG A O 1
ATOM 523 N N . ASN A 1 69 ? 1.818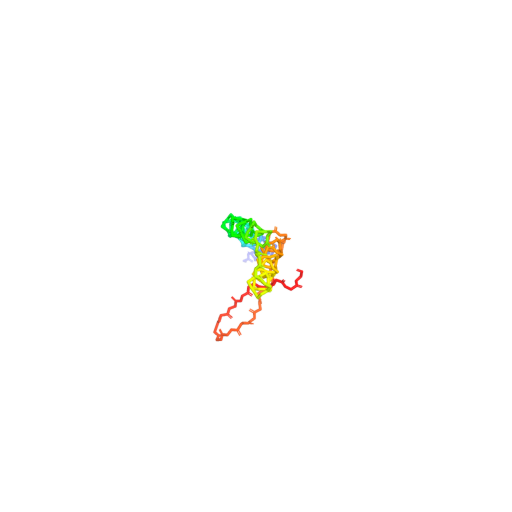 2.939 -11.997 1.00 98.25 69 ASN A N 1
ATOM 524 C CA . ASN A 1 69 ? 1.000 2.010 -11.215 1.00 98.25 69 ASN A CA 1
ATOM 525 C C . ASN A 1 69 ? 1.668 1.627 -9.886 1.00 98.25 69 ASN A C 1
ATOM 527 O O . ASN A 1 69 ? 1.010 1.643 -8.847 1.00 98.25 69 ASN A O 1
ATOM 531 N N . LEU A 1 70 ? 2.978 1.360 -9.879 1.00 98.12 70 LEU A N 1
ATOM 532 C CA . LEU A 1 70 ? 3.726 1.069 -8.649 1.00 98.12 70 LEU A CA 1
ATOM 533 C C . LEU A 1 70 ? 3.710 2.268 -7.686 1.00 98.12 70 LEU A C 1
ATOM 535 O O . LEU A 1 70 ? 3.506 2.099 -6.482 1.00 98.12 70 LEU A O 1
ATOM 539 N N . LYS A 1 71 ? 3.81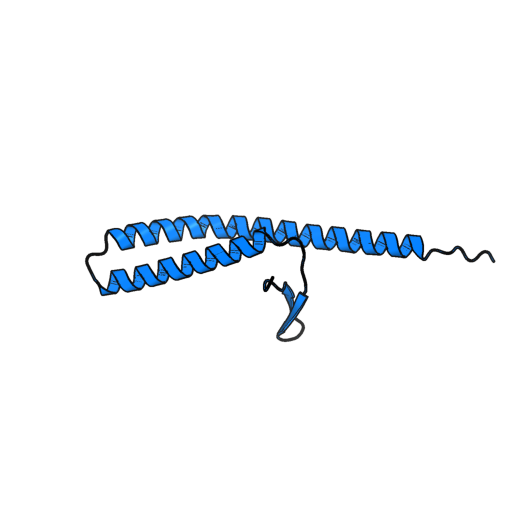7 3.499 -8.206 1.00 97.25 71 LYS A N 1
ATOM 540 C CA . LYS A 1 71 ? 3.641 4.726 -7.408 1.00 97.25 71 LYS A CA 1
ATOM 541 C C . LYS A 1 71 ? 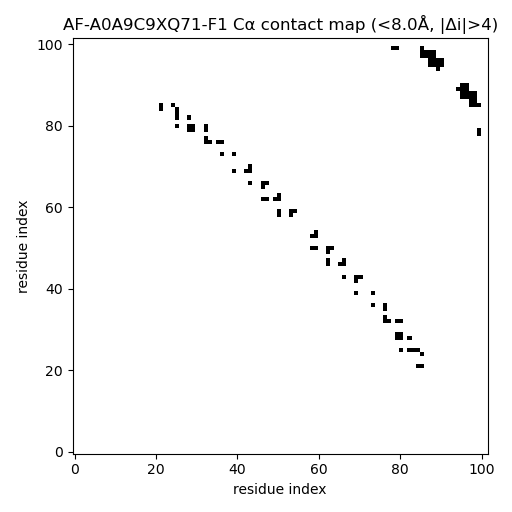2.227 4.843 -6.832 1.00 97.25 71 LYS A C 1
ATOM 543 O O . LYS A 1 71 ? 2.085 5.216 -5.670 1.00 97.25 71 LYS A O 1
ATOM 548 N N . ALA A 1 72 ? 1.191 4.496 -7.596 1.00 96.69 72 ALA A N 1
ATOM 549 C CA . ALA A 1 72 ? -0.184 4.483 -7.094 1.00 96.69 72 ALA A CA 1
ATOM 550 C C . ALA A 1 72 ? -0.369 3.459 -5.958 1.00 96.69 72 ALA A C 1
ATOM 552 O O . ALA A 1 72 ? -0.968 3.781 -4.934 1.00 96.69 72 ALA A O 1
ATOM 553 N N . ILE A 1 73 ? 0.213 2.261 -6.080 1.00 96.19 73 ILE A N 1
ATOM 554 C CA . ILE A 1 73 ? 0.202 1.253 -5.006 1.00 96.19 73 ILE A CA 1
ATOM 555 C C . ILE A 1 73 ? 0.933 1.782 -3.764 1.00 96.19 73 ILE A C 1
ATOM 557 O O . ILE A 1 73 ? 0.421 1.645 -2.656 1.00 96.19 73 ILE A O 1
ATOM 561 N N . SER A 1 74 ? 2.070 2.462 -3.935 1.00 95.19 74 SER A N 1
ATOM 562 C CA . SER A 1 74 ? 2.815 3.071 -2.822 1.00 95.19 74 SER A CA 1
ATOM 563 C C . SER A 1 74 ? 1.990 4.129 -2.079 1.00 95.19 74 SER A C 1
ATOM 565 O O . SER A 1 74 ? 2.046 4.240 -0.854 1.00 95.19 74 SER A O 1
ATOM 567 N N . GLN A 1 75 ? 1.159 4.890 -2.796 1.00 93.50 75 GLN A N 1
ATOM 568 C CA . GLN A 1 75 ? 0.226 5.822 -2.162 1.00 93.50 75 GLN A CA 1
ATOM 569 C C . GLN A 1 75 ? -0.856 5.092 -1.356 1.00 93.50 75 GLN A C 1
ATOM 571 O O . GLN A 1 75 ? -1.212 5.549 -0.270 1.00 93.50 75 GLN A O 1
ATOM 576 N N . LEU A 1 76 ? -1.359 3.953 -1.843 1.00 91.69 76 LEU A N 1
ATOM 577 C CA . LEU A 1 76 ? -2.349 3.143 -1.126 1.00 91.69 76 LEU A CA 1
ATOM 578 C C . LEU A 1 76 ? -1.773 2.538 0.158 1.00 91.69 76 LEU A C 1
ATOM 580 O O . LEU A 1 76 ? -2.398 2.643 1.212 1.00 91.69 76 LEU A O 1
ATOM 584 N N . THR A 1 77 ? -0.569 1.966 0.107 1.00 92.62 77 THR A N 1
ATOM 585 C CA . THR A 1 77 ? 0.088 1.424 1.308 1.00 92.62 77 THR A CA 1
ATOM 586 C C . THR A 1 77 ? 0.391 2.525 2.320 1.00 92.62 77 THR A C 1
ATOM 588 O O . THR A 1 77 ? 0.227 2.326 3.522 1.00 92.62 77 THR A O 1
ATOM 591 N N . ARG A 1 78 ? 0.736 3.734 1.858 1.00 90.12 78 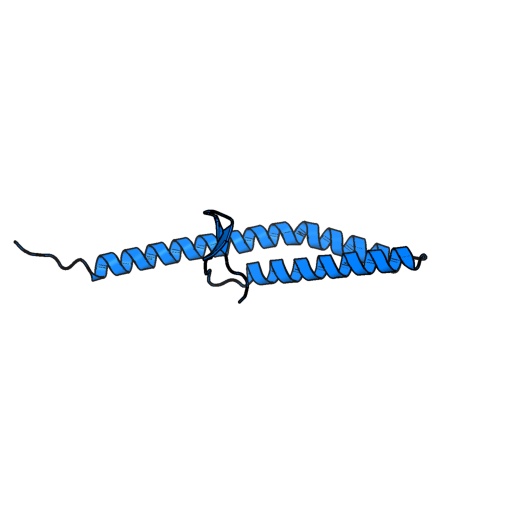ARG A N 1
ATOM 592 C CA . ARG A 1 78 ? 0.910 4.894 2.741 1.00 90.12 78 ARG A CA 1
ATOM 593 C C . ARG A 1 78 ? -0.385 5.272 3.459 1.00 90.12 78 ARG A C 1
ATOM 595 O O . ARG A 1 78 ? -0.342 5.501 4.666 1.00 90.12 78 ARG A O 1
ATOM 602 N N . LYS A 1 79 ? -1.525 5.266 2.759 1.00 87.56 79 LYS A N 1
ATOM 603 C CA . LYS A 1 79 ? -2.840 5.484 3.386 1.00 87.56 79 LYS A CA 1
ATOM 604 C C . LYS A 1 79 ? -3.137 4.441 4.461 1.00 87.56 79 LYS A C 1
ATOM 606 O O . LYS A 1 79 ? -3.583 4.818 5.538 1.00 87.56 79 LYS A O 1
ATOM 611 N N . MET A 1 80 ? -2.814 3.166 4.212 1.00 88.00 80 MET A N 1
ATOM 612 C CA . MET A 1 80 ? -2.962 2.092 5.207 1.00 88.00 80 MET A CA 1
ATOM 613 C C . MET A 1 80 ? -2.148 2.370 6.480 1.00 88.00 80 MET A C 1
ATOM 615 O O . MET A 1 80 ? -2.667 2.204 7.580 1.00 88.00 80 MET A O 1
ATOM 619 N N . THR A 1 81 ? -0.905 2.854 6.354 1.00 85.12 81 THR A N 1
ATOM 620 C CA . THR A 1 81 ? -0.060 3.181 7.523 1.00 85.12 81 THR A CA 1
ATOM 621 C C . THR A 1 81 ? -0.514 4.412 8.308 1.00 85.12 81 THR A C 1
ATOM 623 O O . THR A 1 81 ? -0.208 4.517 9.491 1.00 85.12 81 THR A O 1
ATOM 626 N N . SER A 1 82 ? -1.228 5.351 7.679 1.00 84.38 82 SER A N 1
ATOM 627 C CA . SER A 1 82 ? -1.736 6.556 8.347 1.00 84.38 82 SER A CA 1
ATOM 628 C C . SER A 1 82 ? -3.109 6.36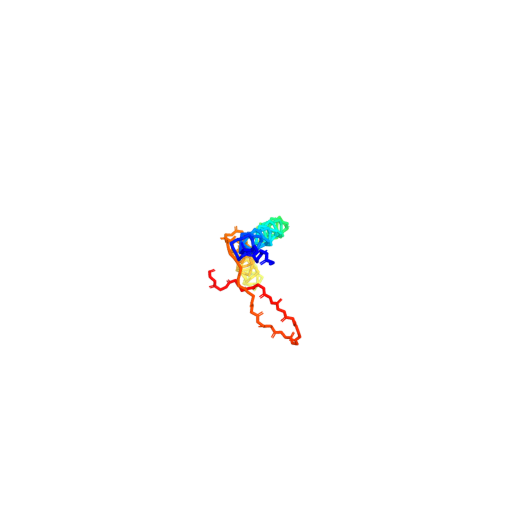8 8.995 1.00 84.38 82 SER A C 1
ATOM 630 O O . SER A 1 82 ? -3.638 7.313 9.579 1.00 84.38 82 SER A O 1
ATOM 632 N N . MET A 1 83 ? -3.706 5.177 8.892 1.00 81.62 83 MET A N 1
ATOM 633 C CA . MET A 1 83 ? -5.011 4.901 9.486 1.00 81.62 83 MET A CA 1
ATOM 634 C C . MET A 1 83 ? -4.936 4.943 11.015 1.00 81.62 83 MET A C 1
ATOM 636 O O . MET A 1 83 ? -4.241 4.154 11.645 1.00 81.62 83 MET A O 1
ATOM 640 N N . THR A 1 84 ? -5.710 5.842 11.617 1.00 77.25 84 THR A N 1
ATOM 641 C CA . THR A 1 84 ? -5.884 5.955 13.079 1.00 77.25 84 THR A CA 1
ATOM 642 C C . THR A 1 84 ? -7.248 5.442 13.549 1.00 77.25 84 THR A C 1
ATOM 644 O O . THR A 1 84 ? -7.505 5.322 14.745 1.00 77.25 84 THR A O 1
ATOM 647 N N . GLY A 1 85 ? -8.124 5.118 12.599 1.00 78.62 85 GLY A N 1
ATOM 648 C CA . GLY A 1 85 ? -9.484 4.636 12.785 1.00 78.62 85 GLY A CA 1
ATOM 649 C C . GLY A 1 85 ? -9.847 3.661 11.670 1.00 78.62 85 GLY A C 1
ATOM 650 O O . GLY A 1 85 ? -9.176 3.606 10.643 1.00 78.62 85 GLY A O 1
ATOM 651 N N . PHE A 1 86 ? -10.932 2.908 11.840 1.00 77.69 86 PHE A N 1
ATOM 652 C CA . PHE A 1 86 ? -11.523 2.163 10.733 1.00 77.69 86 PHE A CA 1
ATOM 653 C C . PHE A 1 86 ? -13.043 2.301 10.767 1.00 77.69 86 PHE A C 1
ATOM 655 O O . PHE A 1 86 ? -13.684 2.140 11.807 1.00 77.69 86 PHE A O 1
ATOM 662 N N . LYS A 1 87 ? -13.635 2.567 9.605 1.00 81.69 87 LYS A N 1
ATOM 663 C CA . LYS A 1 87 ? -15.058 2.329 9.355 1.00 81.69 87 LYS A CA 1
ATOM 664 C C . LYS A 1 87 ? -15.143 1.073 8.512 1.00 81.69 87 LYS A C 1
ATOM 666 O O . LYS A 1 87 ? -14.297 0.859 7.654 1.00 81.69 87 LYS A O 1
ATOM 671 N N . SER A 1 88 ? -16.117 0.207 8.762 1.00 85.81 88 SER A N 1
ATOM 672 C CA . SER A 1 88 ? -16.337 -0.935 7.869 1.00 85.81 88 SER A CA 1
ATOM 673 C C . SER A 1 88 ? -17.543 -0.673 6.990 1.00 85.81 88 SER A C 1
ATOM 675 O O . SER A 1 88 ? -18.642 -0.470 7.509 1.00 85.81 88 SER A O 1
ATOM 677 N N . ARG A 1 89 ? -17.343 -0.745 5.678 1.00 88.06 89 ARG A N 1
ATOM 678 C CA . ARG A 1 89 ? -18.397 -0.638 4.670 1.00 88.06 89 ARG A CA 1
ATOM 679 C C . ARG A 1 89 ? -18.799 -2.019 4.164 1.00 88.06 89 ARG A C 1
ATOM 681 O O . ARG A 1 89 ? -18.019 -2.972 4.239 1.00 88.06 89 ARG A O 1
ATOM 688 N N . HIS A 1 90 ? -20.033 -2.127 3.688 1.00 90.50 90 HIS A N 1
ATOM 689 C CA . HIS A 1 90 ? -20.491 -3.324 2.994 1.00 90.50 90 HIS A CA 1
ATOM 690 C C . HIS A 1 90 ? -19.768 -3.435 1.652 1.00 90.50 90 HIS A C 1
ATOM 692 O O . HIS A 1 90 ? -19.552 -2.419 0.988 1.00 90.50 90 HIS A O 1
ATOM 698 N N . TYR A 1 91 ? -19.366 -4.647 1.290 1.00 86.25 91 TYR A N 1
ATOM 699 C CA . TYR A 1 91 ? -18.707 -4.906 0.020 1.00 86.25 91 TYR A CA 1
ATOM 700 C C . TYR A 1 91 ? -19.584 -5.784 -0.872 1.00 86.25 91 TYR A C 1
ATOM 702 O O . TYR A 1 91 ? -20.416 -5.252 -1.598 1.00 86.25 91 TYR A O 1
ATOM 710 N N . ILE A 1 92 ? -19.414 -7.107 -0.817 1.00 90.12 92 ILE A N 1
ATOM 711 C CA . ILE A 1 92 ? -20.148 -8.074 -1.639 1.00 90.12 92 ILE A CA 1
ATOM 712 C C . ILE A 1 92 ? -20.577 -9.247 -0.754 1.00 90.12 92 ILE A C 1
ATOM 714 O O . ILE A 1 92 ? -19.774 -9.759 0.035 1.00 90.12 92 ILE A O 1
ATOM 718 N N . GLY A 1 93 ? -21.832 -9.681 -0.903 1.00 90.06 93 GLY A N 1
ATOM 719 C CA . GLY A 1 93 ? -22.425 -10.726 -0.064 1.00 90.06 93 GLY A CA 1
ATOM 720 C C . GLY A 1 93 ? -22.379 -10.321 1.407 1.00 90.06 93 GLY A C 1
ATOM 721 O O . GLY A 1 93 ? -22.581 -9.161 1.732 1.00 90.06 93 GLY A O 1
ATOM 722 N N . ASP A 1 94 ? -22.017 -11.235 2.301 1.00 90.75 94 ASP A N 1
ATOM 723 C CA . ASP A 1 94 ? -21.900 -10.921 3.733 1.00 90.75 94 ASP A CA 1
ATOM 724 C C . ASP A 1 94 ? -20.545 -10.293 4.125 1.00 90.75 94 ASP A C 1
ATOM 726 O O . ASP A 1 94 ? -20.247 -10.095 5.307 1.00 90.75 94 ASP A O 1
ATOM 730 N N . THR A 1 95 ? -19.702 -9.947 3.144 1.00 91.25 95 THR A N 1
ATOM 731 C CA . THR A 1 95 ? -18.350 -9.432 3.396 1.00 91.25 95 THR A CA 1
ATOM 732 C C . THR A 1 95 ? -18.358 -7.934 3.686 1.00 91.25 95 THR A C 1
ATOM 734 O O . THR A 1 95 ? -18.916 -7.123 2.941 1.00 91.25 95 THR A O 1
ATOM 737 N N . ARG A 1 96 ? -17.653 -7.542 4.751 1.00 89.44 96 ARG A N 1
ATOM 738 C CA . ARG A 1 96 ? -17.370 -6.142 5.086 1.00 89.44 96 ARG A CA 1
ATOM 739 C C . ARG A 1 96 ? -15.883 -5.864 4.952 1.00 89.44 96 ARG A C 1
ATOM 741 O O . ARG A 1 96 ? -15.067 -6.666 5.395 1.00 89.44 96 ARG A O 1
ATOM 748 N N . ILE A 1 97 ? -15.547 -4.702 4.405 1.00 88.56 97 ILE A N 1
ATOM 749 C CA . ILE A 1 97 ? -14.159 -4.252 4.264 1.00 88.56 97 ILE A CA 1
ATOM 750 C C . ILE A 1 97 ? -13.938 -2.955 5.022 1.00 88.56 97 ILE A C 1
ATOM 752 O O . ILE A 1 97 ? -14.871 -2.178 5.246 1.00 88.56 97 ILE A O 1
ATOM 756 N N . VAL A 1 98 ? -12.688 -2.730 5.409 1.00 85.31 98 VAL A N 1
ATOM 757 C CA . VAL A 1 98 ? -12.249 -1.448 5.947 1.00 85.31 98 VAL A CA 1
ATOM 758 C C . VAL A 1 98 ? -12.375 -0.385 4.857 1.00 85.31 98 VAL A C 1
ATOM 760 O O . VAL A 1 98 ? -11.987 -0.590 3.708 1.00 85.31 98 VAL A O 1
ATOM 763 N N . ASP A 1 99 ? -12.977 0.734 5.224 1.00 83.75 99 ASP A N 1
ATOM 764 C CA . ASP A 1 99 ? -13.056 1.925 4.403 1.00 83.75 99 ASP A CA 1
ATOM 765 C C . ASP A 1 99 ? -11.734 2.698 4.501 1.00 83.75 99 ASP A C 1
ATOM 767 O O . ASP A 1 99 ? -11.285 3.019 5.601 1.00 83.75 99 ASP A O 1
ATOM 771 N N . MET A 1 100 ? -11.116 2.955 3.348 1.00 74.25 100 MET A N 1
ATOM 772 C CA . MET A 1 100 ? -9.836 3.662 3.193 1.00 74.25 100 MET A CA 1
ATOM 773 C C . MET A 1 100 ? -10.016 4.983 2.424 1.00 74.25 100 MET A C 1
ATOM 775 O O . MET A 1 100 ? -9.095 5.449 1.753 1.00 74.25 100 MET A O 1
ATOM 779 N N . SER A 1 101 ? -11.238 5.528 2.437 1.00 68.81 101 SER A N 1
ATOM 780 C CA . SER A 1 101 ? -11.596 6.755 1.713 1.00 68.81 101 SER A CA 1
ATOM 781 C C . SER A 1 101 ? -11.185 8.043 2.434 1.00 68.81 101 SER A C 1
ATOM 783 O O . SER A 1 101 ? -11.216 9.093 1.795 1.00 68.81 101 SER A O 1
ATOM 785 N N . ASP A 1 102 ? -10.827 7.961 3.721 1.00 55.16 102 ASP A N 1
ATOM 786 C CA . ASP A 1 102 ? -10.289 9.082 4.511 1.00 55.16 102 ASP A CA 1
ATOM 787 C C . ASP A 1 102 ? -8.809 9.369 4.170 1.00 55.16 102 ASP A C 1
ATOM 789 O O . ASP A 1 102 ? -8.051 8.414 3.860 1.00 55.16 102 ASP A O 1
#